Protein AF-H3DQL1-F1 (afdb_monomer_lite)

pLDDT: mean 89.21, std 8.82, range [58.06, 97.0]

Radius of gyration: 12.89 Å; chains: 1; bounding box: 30×22×38 Å

Organism: Tetraodon nigroviridis (NCBI:txid99883)

Sequence (89 aa):
MDGFRVVRMEEVAAQVDVVITCTGNKNVVVRKHLDRMKNGCIVCNMGHSNSEIDLPGQLRTAELRWERVRNHVDHVIWPDGKRILLLAE

Secondary structure (DSSP, 8-state):
--SPPP--HHHHTTT-SEEEE-SS-SSSB-HHHHHHSPTT-EEEE-SSSTTSB--TTTTS-TTSEEEEEETTEEEEE-TTS-EEEEE--

Structure (mmCIF, N/CA/C/O backbone):
data_AF-H3DQL1-F1
#
_entry.id   AF-H3DQL1-F1
#
loop_
_atom_site.group_PDB
_atom_site.id
_atom_site.type_symbol
_atom_site.label_atom_id
_atom_site.label_alt_id
_atom_site.label_comp_id
_atom_site.label_asym_id
_atom_site.label_entity_id
_atom_site.label_seq_id
_atom_site.pdbx_PDB_ins_code
_atom_site.Cartn_x
_atom_site.Cartn_y
_atom_site.Cartn_z
_atom_site.occupancy
_atom_site.B_iso_or_equiv
_atom_site.auth_seq_id
_atom_site.auth_comp_id
_atom_site.auth_asym_id
_atom_site.auth_atom_id
_atom_site.pdbx_PDB_model_num
ATOM 1 N N . MET A 1 1 ? 6.867 -4.475 -23.913 1.00 63.84 1 MET A N 1
ATOM 2 C CA . MET A 1 1 ? 6.155 -4.676 -22.637 1.00 63.84 1 MET A CA 1
ATOM 3 C C . MET A 1 1 ? 5.436 -5.993 -22.724 1.00 63.84 1 MET A C 1
ATOM 5 O O . MET A 1 1 ? 4.641 -6.163 -23.638 1.00 63.84 1 MET A O 1
ATOM 9 N N . ASP A 1 2 ? 5.766 -6.909 -21.824 1.00 86.56 2 ASP A N 1
ATOM 10 C CA . ASP A 1 2 ? 5.535 -8.356 -21.946 1.00 86.56 2 ASP A CA 1
ATOM 11 C C . ASP A 1 2 ? 4.076 -8.778 -21.684 1.00 86.56 2 ASP A C 1
ATOM 13 O O . ASP A 1 2 ? 3.807 -9.776 -21.028 1.00 86.56 2 ASP A O 1
ATOM 17 N N . GLY A 1 3 ? 3.107 -7.986 -22.155 1.00 92.94 3 GLY A N 1
ATOM 18 C CA . GLY A 1 3 ? 1.677 -8.193 -21.905 1.00 92.94 3 GLY A CA 1
ATOM 19 C C . GLY A 1 3 ? 1.159 -7.557 -20.611 1.00 92.94 3 GLY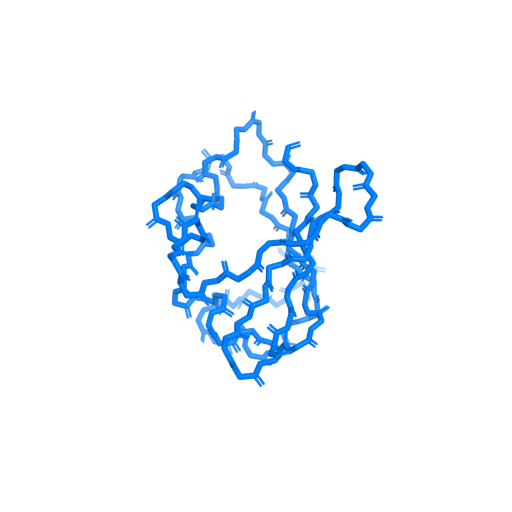 A C 1
ATOM 20 O O . GLY A 1 3 ? -0.021 -7.685 -20.294 1.00 92.94 3 GLY A O 1
ATOM 21 N N . PHE A 1 4 ? 2.005 -6.832 -19.875 1.00 92.56 4 PHE A N 1
ATOM 22 C CA . PHE A 1 4 ? 1.584 -6.111 -18.676 1.00 92.56 4 PHE A CA 1
ATOM 23 C C . PHE A 1 4 ? 0.829 -4.826 -19.009 1.00 92.56 4 PHE A C 1
ATOM 25 O O . PHE A 1 4 ? 1.216 -4.052 -19.887 1.00 92.56 4 PHE A O 1
ATOM 32 N N . ARG A 1 5 ? -0.235 -4.573 -18.244 1.00 93.12 5 ARG A N 1
ATOM 33 C CA . ARG A 1 5 ? -0.989 -3.325 -18.324 1.00 93.12 5 ARG A CA 1
ATOM 34 C C . ARG A 1 5 ? -0.205 -2.214 -17.632 1.00 93.12 5 ARG A C 1
ATOM 36 O O . ARG A 1 5 ? 0.020 -2.282 -16.426 1.00 93.12 5 ARG A O 1
ATOM 43 N N . VAL A 1 6 ? 0.141 -1.171 -18.378 1.00 94.69 6 VAL A N 1
ATOM 44 C CA . VAL A 1 6 ? 0.665 0.068 -17.793 1.00 94.69 6 VAL A CA 1
ATOM 45 C C . VAL A 1 6 ? -0.482 0.976 -17.435 1.00 94.69 6 VAL A C 1
ATOM 47 O O . VAL A 1 6 ? -1.336 1.279 -18.262 1.00 94.69 6 VAL A O 1
ATOM 50 N N . VAL A 1 7 ? -0.484 1.384 -16.179 1.00 95.00 7 VAL A N 1
ATOM 51 C CA . VAL A 1 7 ? -1.509 2.222 -15.569 1.00 95.00 7 VAL A CA 1
ATOM 52 C C . VAL A 1 7 ? -0.839 3.245 -14.678 1.00 95.00 7 VAL A C 1
ATOM 54 O O . VAL A 1 7 ? 0.301 3.054 -14.243 1.00 95.00 7 VAL A O 1
ATOM 57 N N . ARG A 1 8 ? -1.562 4.316 -14.367 1.00 94.38 8 ARG A N 1
ATOM 58 C CA . ARG A 1 8 ? -1.137 5.226 -13.304 1.00 94.38 8 ARG A CA 1
ATOM 59 C C . ARG A 1 8 ? -1.566 4.680 -11.952 1.00 94.38 8 ARG A C 1
ATOM 61 O O . ARG A 1 8 ? -2.641 4.095 -11.819 1.00 94.38 8 ARG A O 1
ATOM 68 N N . MET A 1 9 ? -0.752 4.916 -10.930 1.00 91.69 9 MET A N 1
ATOM 69 C CA . MET A 1 9 ? -1.053 4.476 -9.567 1.00 91.69 9 MET A CA 1
ATOM 70 C C . MET A 1 9 ? -2.399 5.031 -9.084 1.00 91.69 9 MET A C 1
ATOM 72 O O . MET A 1 9 ? -3.197 4.321 -8.476 1.00 91.69 9 MET A O 1
ATOM 76 N N . GLU A 1 10 ? -2.706 6.282 -9.426 1.00 92.44 10 GLU A N 1
ATOM 77 C CA . GLU A 1 10 ? -3.964 6.942 -9.087 1.00 92.44 10 GLU A CA 1
ATOM 78 C C . GLU A 1 10 ? -5.204 6.273 -9.698 1.00 92.44 10 GLU A C 1
ATOM 80 O O . GLU A 1 10 ? -6.306 6.454 -9.178 1.00 92.44 10 GLU A O 1
ATOM 85 N N . GLU A 1 11 ? -5.059 5.514 -10.781 1.00 94.25 11 GLU A N 1
ATOM 86 C CA . GLU A 1 11 ? -6.172 4.828 -11.446 1.00 94.25 11 GLU A CA 1
ATOM 87 C C . GLU A 1 11 ? -6.500 3.501 -10.753 1.00 94.25 11 GLU A C 1
ATOM 89 O O . GLU A 1 11 ? -7.658 3.088 -10.719 1.00 94.25 11 GLU A O 1
ATOM 94 N N . VAL A 1 12 ? -5.496 2.850 -10.155 1.00 95.25 12 VAL A N 1
ATOM 95 C CA . VAL A 1 12 ? -5.621 1.485 -9.620 1.00 95.25 12 VAL A CA 1
ATOM 96 C C . VAL A 1 12 ? -5.466 1.372 -8.106 1.00 95.25 12 VAL A C 1
ATOM 98 O O . VAL A 1 12 ? -5.747 0.305 -7.568 1.00 95.25 12 VAL A O 1
ATOM 101 N N . ALA A 1 13 ? -5.093 2.445 -7.399 1.00 94.56 13 ALA A N 1
ATOM 102 C CA . ALA A 1 13 ? -4.836 2.423 -5.953 1.00 94.56 13 ALA A CA 1
ATOM 103 C C . ALA A 1 13 ? -5.962 1.765 -5.132 1.00 94.56 13 ALA A C 1
ATOM 105 O O . ALA A 1 13 ? -5.677 1.039 -4.191 1.00 94.56 13 ALA A O 1
ATOM 106 N N . ALA A 1 14 ? -7.229 1.952 -5.515 1.00 95.50 14 ALA A N 1
ATOM 107 C CA . ALA A 1 14 ? -8.377 1.368 -4.810 1.00 95.50 14 ALA A CA 1
ATOM 108 C C . ALA A 1 14 ? -8.625 -0.125 -5.087 1.00 95.50 14 ALA A C 1
ATOM 110 O O . ALA A 1 14 ? -9.437 -0.750 -4.411 1.00 95.50 14 ALA A O 1
ATOM 111 N N . GLN A 1 15 ? -7.954 -0.699 -6.085 1.00 95.31 15 GLN A N 1
ATOM 112 C CA . GLN A 1 15 ? -8.198 -2.065 -6.559 1.00 95.31 15 GLN A CA 1
ATOM 113 C C . GLN A 1 15 ? -7.044 -3.017 -6.219 1.00 95.31 15 GLN A C 1
ATOM 115 O O . GLN A 1 15 ? -7.265 -4.219 -6.073 1.00 95.31 15 GLN A O 1
ATOM 120 N N . VAL A 1 16 ? -5.825 -2.494 -6.072 1.00 96.00 16 VAL A N 1
ATOM 121 C CA . VAL A 1 16 ? -4.607 -3.293 -5.868 1.00 96.00 16 VAL A CA 1
ATOM 122 C C . VAL A 1 16 ? -4.577 -3.998 -4.511 1.00 96.00 16 VAL A C 1
ATOM 124 O O . VAL A 1 16 ? -4.911 -3.409 -3.489 1.00 96.00 16 VAL A O 1
ATOM 127 N N . ASP A 1 17 ? -4.177 -5.272 -4.515 1.00 96.81 17 ASP A N 1
ATOM 128 C CA . ASP A 1 17 ? -3.886 -6.084 -3.318 1.00 96.81 17 ASP A CA 1
ATOM 129 C C . ASP A 1 17 ? -2.467 -5.886 -2.803 1.00 96.81 17 ASP A C 1
ATOM 131 O O . ASP A 1 17 ? -2.226 -5.909 -1.597 1.00 96.81 17 ASP A O 1
ATOM 135 N N . VAL A 1 18 ? -1.526 -5.735 -3.734 1.00 96.19 18 VAL A N 1
ATOM 136 C CA . VAL A 1 18 ? -0.094 -5.720 -3.456 1.00 96.19 18 VAL A CA 1
ATOM 137 C C . VAL A 1 18 ? 0.556 -4.631 -4.290 1.00 96.19 18 VAL A C 1
ATOM 139 O O . VAL A 1 18 ? 0.328 -4.537 -5.497 1.00 96.19 18 VAL A O 1
ATOM 142 N N . VAL A 1 19 ? 1.384 -3.823 -3.639 1.00 95.06 19 VAL A N 1
ATOM 143 C CA . VAL A 1 19 ? 2.166 -2.757 -4.257 1.00 95.06 19 VAL A CA 1
ATOM 144 C C . VAL A 1 19 ? 3.627 -2.976 -3.912 1.00 95.06 19 VAL A C 1
ATOM 146 O O . VAL A 1 19 ? 3.985 -3.078 -2.740 1.00 95.06 19 VAL A O 1
ATOM 149 N N . ILE A 1 20 ? 4.461 -3.041 -4.946 1.00 94.31 20 ILE A N 1
ATOM 150 C CA . ILE A 1 20 ? 5.909 -3.184 -4.817 1.00 94.31 20 ILE A CA 1
ATOM 151 C C . ILE A 1 20 ? 6.554 -2.013 -5.552 1.00 94.31 20 ILE A C 1
ATOM 153 O O . ILE A 1 20 ? 6.314 -1.828 -6.747 1.00 94.31 20 ILE A O 1
ATOM 157 N N . THR A 1 21 ? 7.344 -1.210 -4.843 1.00 93.25 21 THR A N 1
ATOM 158 C CA . THR A 1 21 ? 8.115 -0.115 -5.443 1.00 93.25 21 THR A CA 1
ATOM 159 C C . THR A 1 21 ? 9.525 -0.593 -5.796 1.00 93.25 21 THR A C 1
ATOM 161 O O . THR A 1 21 ? 10.207 -1.189 -4.963 1.00 93.25 21 THR A O 1
ATOM 164 N N . CYS A 1 22 ? 9.942 -0.353 -7.044 1.00 92.88 22 CYS A N 1
ATOM 165 C CA . CYS A 1 22 ? 11.250 -0.743 -7.595 1.00 92.88 22 CYS A CA 1
ATOM 166 C C . CYS A 1 22 ? 11.835 0.373 -8.477 1.00 92.88 22 CYS A C 1
ATOM 168 O O . CYS A 1 22 ? 12.364 0.111 -9.557 1.00 92.88 22 CYS A O 1
ATOM 170 N N . THR A 1 23 ? 11.628 1.633 -8.104 1.00 90.94 23 THR A N 1
ATOM 171 C CA . THR A 1 23 ? 11.846 2.773 -9.008 1.00 90.94 23 THR A CA 1
ATOM 172 C C . THR A 1 23 ? 13.172 3.491 -8.776 1.00 90.94 23 THR A C 1
ATOM 174 O O . THR A 1 23 ? 13.638 4.201 -9.664 1.00 90.94 23 THR A O 1
ATOM 177 N N . GLY A 1 24 ? 13.763 3.359 -7.585 1.00 89.62 24 GLY A N 1
ATOM 178 C CA . GLY A 1 24 ? 14.899 4.167 -7.145 1.00 89.62 24 GLY A CA 1
ATOM 179 C C . GLY A 1 24 ? 14.564 5.646 -6.921 1.00 89.62 24 GLY A C 1
ATOM 180 O O . GLY A 1 24 ? 15.482 6.452 -6.766 1.00 89.62 24 GLY A O 1
ATOM 181 N N . ASN A 1 25 ? 13.281 6.025 -6.924 1.00 89.38 25 ASN A N 1
ATOM 182 C CA . ASN A 1 25 ? 12.835 7.411 -6.817 1.00 89.38 25 ASN A CA 1
ATOM 183 C C . ASN A 1 25 ? 12.071 7.669 -5.514 1.00 89.38 25 ASN A C 1
ATOM 185 O O . ASN A 1 25 ? 11.475 6.770 -4.931 1.00 89.38 25 ASN A O 1
ATOM 189 N N . LYS A 1 26 ? 12.074 8.919 -5.053 1.00 88.56 26 LYS A N 1
ATOM 190 C CA . LYS A 1 26 ? 11.420 9.306 -3.801 1.00 88.56 26 LYS A CA 1
ATOM 191 C C . LYS A 1 26 ? 9.926 9.530 -4.010 1.00 88.56 26 LYS A C 1
ATOM 193 O O . LYS A 1 26 ? 9.519 10.020 -5.061 1.00 88.56 26 LYS A O 1
ATOM 198 N N . ASN A 1 27 ? 9.130 9.266 -2.975 1.00 87.88 27 ASN A N 1
ATOM 199 C CA . ASN A 1 27 ? 7.706 9.621 -2.914 1.00 87.88 27 ASN A CA 1
ATOM 200 C C . ASN A 1 27 ? 6.859 9.006 -4.045 1.00 87.88 27 ASN A C 1
ATOM 202 O O . ASN A 1 27 ? 5.967 9.651 -4.599 1.00 87.88 27 ASN A O 1
ATOM 206 N N . VAL A 1 28 ? 7.134 7.749 -4.389 1.00 91.69 28 VAL A N 1
ATOM 207 C CA . VAL A 1 28 ? 6.402 6.995 -5.418 1.00 91.69 28 VAL A CA 1
ATOM 208 C C . VAL A 1 28 ? 5.041 6.577 -4.871 1.00 91.69 28 VAL A C 1
ATOM 210 O O . VAL A 1 28 ? 4.001 6.772 -5.504 1.00 91.69 28 VAL A O 1
ATOM 213 N N . VAL A 1 29 ? 5.036 6.052 -3.644 1.00 91.62 29 VAL A N 1
ATOM 214 C CA . VAL A 1 29 ? 3.822 5.772 -2.881 1.00 91.62 29 VAL A CA 1
ATOM 215 C C . VAL A 1 29 ? 3.737 6.770 -1.735 1.00 91.62 29 VAL A C 1
ATOM 217 O O . VAL A 1 29 ? 4.611 6.852 -0.878 1.00 91.62 29 VAL A O 1
ATOM 220 N N . VAL A 1 30 ? 2.658 7.546 -1.742 1.00 90.62 30 VAL A N 1
ATOM 221 C CA . VAL A 1 30 ? 2.392 8.637 -0.802 1.00 90.62 30 VAL A CA 1
ATOM 222 C C . VAL A 1 30 ? 1.018 8.444 -0.165 1.00 90.62 30 VAL A C 1
ATOM 224 O O . VAL A 1 30 ? 0.208 7.643 -0.637 1.00 90.62 30 VAL A O 1
ATOM 227 N N . ARG A 1 31 ? 0.719 9.218 0.875 1.00 89.44 31 ARG A N 1
ATOM 228 C CA . ARG A 1 31 ? -0.513 9.203 1.665 1.00 89.44 31 ARG A CA 1
ATOM 229 C C . ARG A 1 31 ? -1.768 9.191 0.809 1.00 89.44 31 ARG A C 1
ATOM 231 O O . ARG A 1 31 ? -2.598 8.317 1.006 1.00 89.44 31 ARG A O 1
ATOM 238 N N . LYS A 1 32 ? -1.851 10.042 -0.223 1.00 90.69 32 LYS A N 1
ATOM 239 C CA . LYS A 1 32 ? -2.998 10.064 -1.156 1.00 90.69 32 LYS A CA 1
ATOM 240 C C . LYS A 1 32 ? -3.260 8.713 -1.841 1.00 90.69 32 LYS A C 1
ATOM 242 O O . LYS A 1 32 ? -4.397 8.416 -2.195 1.00 90.69 32 LYS A O 1
ATOM 247 N N . HIS A 1 33 ? -2.221 7.903 -2.063 1.00 92.88 33 HIS A N 1
ATOM 248 C CA . HIS A 1 33 ? -2.357 6.558 -2.621 1.00 92.88 33 HIS A CA 1
ATOM 249 C C . HIS A 1 33 ? -2.847 5.594 -1.542 1.00 92.88 33 HIS A C 1
ATOM 251 O O . HIS A 1 33 ? -3.844 4.912 -1.749 1.00 92.88 33 HIS A O 1
ATOM 257 N N . LEU A 1 34 ? -2.191 5.596 -0.380 1.00 92.06 34 LEU A N 1
ATOM 258 C CA . LEU A 1 34 ? -2.496 4.729 0.763 1.00 92.06 34 LEU A CA 1
ATOM 259 C C . LEU A 1 34 ? -3.907 4.974 1.324 1.00 92.06 34 LEU A C 1
ATOM 261 O O . LEU A 1 34 ? -4.613 4.039 1.695 1.00 92.06 34 LEU A O 1
ATOM 265 N N . ASP A 1 35 ? -4.371 6.222 1.317 1.00 92.38 35 ASP A N 1
ATOM 266 C CA . ASP A 1 35 ? -5.729 6.600 1.706 1.00 92.38 35 ASP A CA 1
ATOM 267 C C . ASP A 1 35 ? -6.783 5.912 0.842 1.00 92.38 35 ASP A C 1
ATOM 269 O O . ASP A 1 35 ? -7.803 5.463 1.362 1.00 92.38 35 ASP A O 1
ATOM 273 N N . ARG A 1 36 ? -6.497 5.761 -0.454 1.00 94.75 36 ARG A N 1
ATOM 274 C CA . ARG A 1 36 ? -7.397 5.146 -1.432 1.00 94.75 36 ARG A CA 1
ATOM 275 C C . ARG A 1 36 ? -7.275 3.629 -1.499 1.00 94.75 36 ARG A C 1
ATOM 277 O O . ARG A 1 36 ? -8.144 3.011 -2.102 1.00 94.75 36 ARG A O 1
ATOM 284 N N . MET A 1 37 ? -6.222 3.042 -0.931 1.00 95.25 37 MET A N 1
ATOM 285 C CA . MET A 1 37 ? -6.025 1.595 -0.939 1.00 95.25 37 MET A CA 1
ATOM 286 C C . MET A 1 37 ? -7.097 0.865 -0.150 1.00 95.25 37 MET A C 1
ATOM 288 O O . MET A 1 37 ? -7.652 1.377 0.823 1.00 95.25 37 MET A O 1
ATOM 292 N N . LYS A 1 38 ? -7.357 -0.373 -0.563 1.00 95.69 3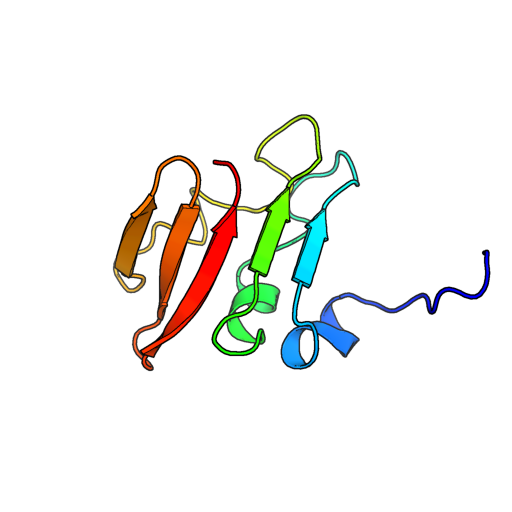8 LYS A N 1
ATOM 293 C CA . LYS A 1 38 ? -8.271 -1.248 0.158 1.00 95.69 38 LYS A CA 1
ATOM 294 C C . LYS A 1 38 ? -7.696 -1.694 1.496 1.00 95.69 38 LYS A C 1
ATOM 296 O O . LYS A 1 38 ? -6.484 -1.782 1.694 1.00 95.69 38 LYS A O 1
ATOM 301 N N . ASN A 1 39 ? -8.605 -2.035 2.400 1.00 97.00 39 ASN A N 1
ATOM 302 C CA . ASN A 1 39 ? -8.261 -2.672 3.657 1.00 97.00 39 ASN A CA 1
ATOM 303 C C . ASN A 1 39 ? -7.503 -3.988 3.416 1.00 97.00 39 ASN A C 1
ATOM 305 O O . ASN A 1 39 ? -7.954 -4.833 2.648 1.00 97.00 39 ASN A O 1
ATOM 309 N N . GLY A 1 40 ? -6.374 -4.161 4.097 1.00 95.75 40 GLY A N 1
ATOM 310 C CA . GLY A 1 40 ? -5.489 -5.315 3.966 1.00 95.75 40 GLY A CA 1
ATOM 311 C C . GLY A 1 40 ? -4.498 -5.241 2.804 1.00 95.75 40 GLY A C 1
ATOM 312 O O . GLY A 1 40 ? -3.801 -6.226 2.578 1.00 95.75 40 GLY A O 1
ATOM 313 N N . CYS A 1 41 ? -4.409 -4.118 2.079 1.00 96.94 41 CYS A N 1
ATOM 314 C CA . CYS A 1 41 ? -3.406 -3.956 1.025 1.00 96.94 41 CYS A CA 1
ATOM 315 C C . CYS A 1 41 ? -1.990 -4.133 1.591 1.00 96.94 41 CYS A C 1
ATOM 317 O O . CYS A 1 41 ? -1.675 -3.623 2.670 1.00 96.94 41 CYS A O 1
ATOM 319 N N . ILE A 1 42 ? -1.141 -4.838 0.847 1.00 96.38 42 ILE A N 1
ATOM 320 C CA . ILE A 1 42 ? 0.271 -5.041 1.170 1.00 96.38 42 ILE A CA 1
ATOM 321 C C . ILE A 1 42 ? 1.095 -4.026 0.386 1.00 96.38 42 ILE A C 1
ATOM 323 O O . ILE A 1 42 ? 0.944 -3.901 -0.829 1.00 96.38 42 ILE A O 1
ATOM 327 N N . VAL A 1 43 ? 1.985 -3.317 1.069 1.00 94.44 43 VAL A N 1
ATOM 328 C CA . VAL A 1 43 ? 2.893 -2.345 0.463 1.00 94.44 43 VAL A CA 1
ATOM 329 C C . VAL A 1 43 ? 4.317 -2.691 0.881 1.00 94.44 43 VAL A C 1
ATOM 331 O O . VAL A 1 43 ? 4.604 -2.870 2.062 1.00 94.44 43 VAL A O 1
ATOM 334 N N . CYS A 1 44 ? 5.204 -2.817 -0.099 1.00 93.38 44 CYS A N 1
ATOM 335 C CA . CYS A 1 44 ? 6.597 -3.189 0.101 1.00 93.38 44 CYS A CA 1
ATOM 336 C C . CYS A 1 44 ? 7.499 -2.337 -0.789 1.00 93.38 44 CYS A C 1
ATOM 338 O O . CYS A 1 44 ? 7.141 -2.010 -1.924 1.00 93.38 44 CYS A O 1
ATOM 340 N N . ASN A 1 45 ? 8.684 -2.023 -0.282 1.00 91.38 45 ASN A N 1
ATOM 341 C CA . ASN A 1 45 ? 9.740 -1.408 -1.062 1.00 91.38 45 ASN A CA 1
ATOM 342 C C . ASN A 1 45 ? 10.838 -2.431 -1.355 1.00 91.38 45 ASN A C 1
ATOM 344 O O . ASN A 1 45 ? 11.425 -2.993 -0.437 1.00 91.38 45 ASN A O 1
ATOM 348 N N . MET A 1 46 ? 11.126 -2.652 -2.636 1.00 89.44 46 MET A N 1
ATOM 349 C CA . MET A 1 46 ? 12.254 -3.469 -3.100 1.00 89.44 46 MET A CA 1
ATOM 350 C C . MET A 1 46 ? 13.421 -2.592 -3.602 1.00 89.44 46 MET A C 1
ATOM 352 O O . MET A 1 46 ? 14.451 -3.097 -4.047 1.00 89.44 46 MET A O 1
ATOM 356 N N . GLY A 1 47 ? 13.282 -1.267 -3.527 1.00 81.25 47 GLY A N 1
ATOM 357 C CA . GLY A 1 47 ? 14.344 -0.315 -3.816 1.00 81.25 47 GLY A CA 1
ATOM 358 C C . GLY A 1 47 ? 15.481 -0.318 -2.793 1.00 81.25 47 GLY A C 1
ATOM 359 O O . GLY A 1 47 ? 15.395 -0.891 -1.713 1.00 81.25 47 GLY A O 1
ATOM 360 N N . HIS A 1 48 ? 16.561 0.393 -3.125 1.00 77.56 48 HIS A N 1
ATOM 361 C CA . HIS A 1 48 ? 17.771 0.461 -2.291 1.00 77.56 48 HIS A CA 1
ATOM 362 C C . HIS A 1 48 ? 17.610 1.367 -1.052 1.00 77.56 48 HIS A C 1
ATOM 364 O O . HIS A 1 48 ? 18.397 1.292 -0.115 1.00 77.56 48 HIS A O 1
ATOM 370 N N . SER A 1 49 ? 16.623 2.269 -1.065 1.00 75.25 49 SER A N 1
ATOM 371 C CA . SER A 1 49 ? 16.376 3.263 -0.017 1.00 75.25 49 SER A CA 1
ATOM 372 C C . SER A 1 49 ? 14.903 3.269 0.366 1.00 75.25 49 SER A C 1
ATOM 374 O O . SER A 1 49 ? 14.047 3.264 -0.516 1.00 75.25 49 SER A O 1
ATOM 376 N N . ASN A 1 50 ? 14.608 3.423 1.658 1.00 75.00 50 ASN A N 1
ATOM 377 C CA . ASN A 1 50 ? 13.252 3.541 2.219 1.00 75.00 50 ASN A CA 1
ATOM 378 C C . ASN A 1 50 ? 12.516 4.839 1.825 1.00 75.00 50 ASN A C 1
ATOM 380 O O . ASN A 1 50 ? 11.519 5.194 2.437 1.00 75.00 50 ASN A O 1
ATOM 384 N N . SER A 1 51 ? 13.011 5.578 0.831 1.00 83.25 51 SER A N 1
ATOM 385 C CA . SER A 1 51 ? 12.434 6.849 0.389 1.00 83.25 51 SER A CA 1
ATOM 386 C C . SER A 1 51 ? 11.376 6.703 -0.709 1.00 83.25 51 SER A C 1
ATOM 388 O O . SER A 1 51 ? 10.700 7.682 -1.025 1.00 83.25 51 SER A O 1
ATOM 390 N N . GLU A 1 52 ? 11.198 5.504 -1.278 1.00 85.88 52 GLU A N 1
ATOM 391 C CA . GLU A 1 52 ? 10.151 5.258 -2.285 1.00 85.88 52 GLU A CA 1
ATOM 392 C C . GLU A 1 52 ? 8.737 5.317 -1.683 1.00 85.88 52 GLU A C 1
ATOM 394 O O . GLU A 1 52 ? 7.793 5.753 -2.351 1.00 85.88 52 GLU A O 1
ATOM 399 N N . ILE A 1 53 ? 8.606 4.933 -0.408 1.00 85.69 53 ILE A N 1
ATOM 400 C CA . ILE A 1 53 ? 7.390 5.047 0.400 1.00 85.69 53 ILE A CA 1
ATOM 401 C C . ILE A 1 53 ? 7.665 6.106 1.469 1.00 85.69 53 ILE A C 1
ATOM 403 O O . ILE A 1 53 ? 8.568 5.940 2.283 1.00 85.69 53 ILE A O 1
ATOM 407 N N . ASP A 1 54 ? 6.913 7.203 1.483 1.00 73.38 54 ASP A N 1
ATOM 408 C CA . ASP A 1 54 ? 7.151 8.279 2.456 1.00 73.38 54 ASP A CA 1
ATOM 409 C C . ASP A 1 54 ? 6.642 7.889 3.860 1.00 73.38 54 ASP A C 1
ATOM 411 O O . ASP A 1 54 ? 5.472 8.078 4.199 1.00 73.38 54 ASP A O 1
ATOM 415 N N . LEU A 1 55 ? 7.517 7.293 4.678 1.00 69.50 55 LEU A N 1
ATOM 416 C CA . LEU A 1 55 ? 7.199 6.818 6.033 1.00 69.50 55 LEU A CA 1
ATOM 417 C C . LEU A 1 55 ? 7.172 7.940 7.096 1.00 69.50 55 LEU A C 1
ATOM 419 O O . LEU A 1 55 ? 6.178 8.037 7.827 1.00 69.50 55 LEU A O 1
ATOM 423 N N . PRO A 1 56 ? 8.209 8.796 7.236 1.00 62.28 56 PRO A N 1
ATOM 424 C CA . PRO A 1 56 ? 8.338 9.672 8.404 1.00 62.28 56 PRO A CA 1
ATOM 425 C C . PRO A 1 56 ? 7.414 10.892 8.362 1.00 62.28 56 PRO A C 1
ATOM 427 O O . PRO A 1 56 ? 6.983 11.351 9.415 1.00 62.28 56 PRO A O 1
ATOM 430 N N . GLY A 1 57 ? 7.105 11.420 7.171 1.00 63.81 57 GLY A N 1
ATOM 431 C CA . GLY A 1 57 ? 6.303 12.640 7.025 1.00 63.81 57 GLY A CA 1
ATOM 432 C C . GLY A 1 57 ? 4.798 12.400 6.908 1.00 63.81 57 GLY A C 1
ATOM 433 O O . GLY A 1 57 ? 4.008 13.299 7.185 1.00 63.81 57 GLY A O 1
ATOM 434 N N . GLN A 1 58 ? 4.392 11.200 6.489 1.00 68.62 58 GLN A N 1
ATOM 435 C CA . GLN A 1 58 ? 3.022 10.952 6.030 1.00 68.62 58 GLN A CA 1
ATOM 436 C C . GLN A 1 58 ? 2.302 9.809 6.750 1.00 68.62 58 GLN A C 1
ATOM 438 O O . GLN A 1 58 ? 1.067 9.818 6.810 1.00 68.62 58 GLN A O 1
ATOM 443 N N . LEU A 1 59 ? 3.050 8.844 7.298 1.00 77.88 59 LEU A N 1
ATOM 444 C CA . LEU A 1 59 ? 2.475 7.681 7.974 1.00 77.88 59 LEU A CA 1
ATOM 445 C C . LEU A 1 59 ? 2.703 7.671 9.485 1.00 77.88 59 LEU A C 1
ATOM 447 O O . LEU A 1 59 ? 1.888 7.107 10.211 1.00 77.88 59 LEU A O 1
ATOM 45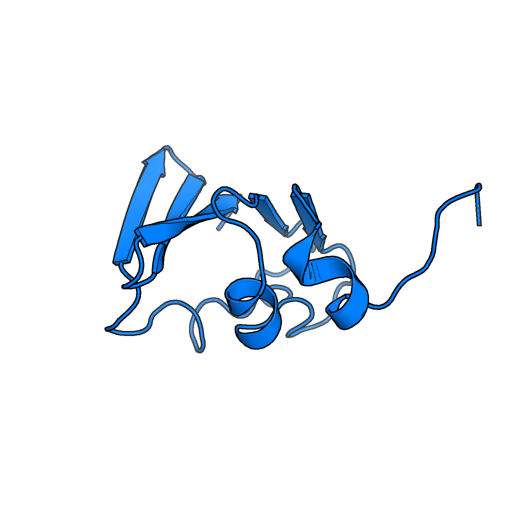1 N N . ARG A 1 60 ? 3.752 8.325 9.997 1.00 80.88 60 ARG A N 1
ATOM 452 C CA . ARG A 1 60 ? 3.950 8.521 11.446 1.00 80.88 60 ARG A CA 1
ATOM 453 C C . ARG A 1 60 ? 3.200 9.761 11.957 1.00 80.88 60 ARG A C 1
ATOM 455 O O . ARG A 1 60 ? 3.789 10.667 12.537 1.00 80.88 60 ARG A O 1
ATOM 462 N N . THR A 1 61 ? 1.892 9.803 11.715 1.00 84.19 61 THR A N 1
ATOM 463 C CA . THR A 1 61 ? 0.981 10.860 12.187 1.00 84.19 61 THR A CA 1
ATOM 464 C C . THR A 1 61 ? 0.226 10.412 13.442 1.00 84.19 61 THR A C 1
ATOM 466 O O . THR A 1 61 ? 0.064 9.220 13.683 1.00 84.19 61 THR A O 1
ATOM 469 N N . ALA A 1 62 ? -0.265 11.359 14.251 1.00 84.56 62 ALA A N 1
ATOM 470 C CA . ALA A 1 62 ? -0.957 11.048 15.513 1.00 84.56 62 ALA A CA 1
ATOM 471 C C . ALA A 1 62 ? -2.290 10.289 15.329 1.00 84.56 62 ALA A C 1
ATOM 473 O O . ALA A 1 62 ? -2.777 9.654 16.258 1.00 84.56 62 ALA A O 1
ATOM 474 N N . GLU A 1 63 ? -2.881 10.366 14.137 1.00 89.38 63 GLU A N 1
ATOM 475 C CA . GLU A 1 63 ? -4.140 9.700 13.777 1.00 89.38 63 GLU A CA 1
ATOM 476 C C . GLU A 1 63 ? -3.951 8.237 13.341 1.00 89.38 63 GLU A C 1
ATOM 478 O O . GLU A 1 63 ? -4.902 7.459 13.383 1.00 89.38 63 GLU A O 1
ATOM 483 N N . LEU A 1 64 ? -2.745 7.865 12.896 1.00 92.12 64 LEU A N 1
ATOM 484 C CA . LEU A 1 64 ? -2.452 6.528 12.399 1.00 92.12 64 LEU A CA 1
ATOM 485 C C . LEU A 1 64 ? -1.846 5.694 13.518 1.00 92.12 64 LEU A C 1
ATOM 487 O O . LEU A 1 64 ? -0.786 6.007 14.063 1.00 92.12 64 LEU A O 1
ATOM 491 N N . ARG A 1 65 ? -2.504 4.583 13.839 1.00 93.88 65 ARG A N 1
ATOM 492 C CA . ARG A 1 65 ? -1.970 3.624 14.800 1.00 93.88 65 ARG A CA 1
ATOM 493 C C . ARG A 1 65 ? -1.039 2.655 14.085 1.00 93.88 65 ARG A C 1
ATOM 495 O O . ARG A 1 65 ? -1.410 2.051 13.084 1.00 93.88 65 ARG A O 1
ATOM 502 N N . TRP A 1 66 ? 0.143 2.466 14.654 1.00 92.44 66 TRP A N 1
ATOM 503 C CA . TRP A 1 66 ? 1.104 1.467 14.207 1.00 92.44 66 TRP A CA 1
ATOM 504 C C . TRP A 1 66 ? 1.066 0.254 15.127 1.00 92.44 66 TRP A C 1
ATOM 506 O O . TRP A 1 66 ? 1.098 0.393 16.350 1.00 92.44 66 TRP A O 1
ATOM 516 N N . GLU A 1 67 ? 0.997 -0.935 14.542 1.00 93.88 67 GLU A N 1
ATOM 517 C CA . GLU A 1 67 ? 1.015 -2.197 15.274 1.00 93.88 67 GLU A CA 1
ATOM 518 C C . GLU A 1 67 ? 1.980 -3.175 14.610 1.00 93.88 67 GLU A C 1
ATOM 520 O O . GLU A 1 67 ? 1.771 -3.604 13.476 1.00 93.88 67 GLU A O 1
ATOM 525 N N . ARG A 1 68 ? 3.037 -3.547 15.331 1.00 92.94 68 ARG A N 1
ATOM 526 C CA . ARG A 1 68 ? 4.027 -4.504 14.842 1.00 92.94 68 ARG A CA 1
ATOM 527 C C . ARG A 1 68 ? 3.462 -5.916 14.922 1.00 92.94 68 ARG A C 1
ATOM 529 O O . ARG A 1 68 ? 3.251 -6.436 16.014 1.00 92.94 68 ARG A O 1
ATOM 536 N N . VAL A 1 69 ? 3.254 -6.546 13.769 1.00 92.12 69 VAL A N 1
ATOM 537 C CA . VAL A 1 69 ? 2.722 -7.915 13.679 1.00 92.12 69 VAL A CA 1
ATOM 538 C C . VAL A 1 69 ? 3.831 -8.930 13.938 1.00 92.12 69 VAL A C 1
ATOM 540 O O . VAL A 1 69 ? 3.658 -9.892 14.682 1.00 92.12 69 VAL A O 1
ATOM 543 N N . ARG A 1 70 ? 4.988 -8.718 13.307 1.00 91.62 70 ARG A N 1
ATOM 544 C CA . ARG A 1 70 ? 6.223 -9.490 13.496 1.00 91.62 70 ARG A CA 1
ATOM 545 C C . ARG A 1 70 ? 7.414 -8.664 13.014 1.00 91.62 70 ARG A C 1
ATOM 547 O O . ARG A 1 70 ? 7.257 -7.525 12.588 1.00 91.62 70 ARG A O 1
ATOM 554 N N . ASN A 1 71 ? 8.620 -9.224 13.063 1.00 90.69 71 ASN A N 1
ATOM 555 C CA . ASN A 1 71 ? 9.789 -8.541 12.511 1.00 90.69 71 ASN A CA 1
ATOM 556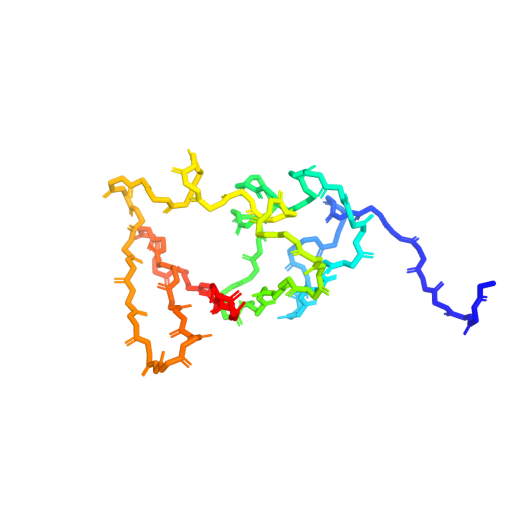 C C . ASN A 1 71 ? 9.592 -8.201 11.028 1.00 90.69 71 ASN A C 1
ATOM 558 O O . ASN A 1 71 ? 9.226 -9.076 10.242 1.00 90.69 71 ASN A O 1
ATOM 562 N N . HIS A 1 72 ? 9.845 -6.931 10.691 1.00 87.00 72 HIS A N 1
ATOM 563 C CA . HIS A 1 72 ? 9.711 -6.349 9.349 1.00 87.00 72 HIS A CA 1
ATOM 564 C C . HIS A 1 72 ? 8.287 -6.363 8.775 1.00 87.00 72 HIS A C 1
ATOM 566 O O . HIS A 1 72 ? 8.118 -6.303 7.557 1.00 87.00 72 HIS A O 1
ATOM 572 N N . VAL A 1 73 ? 7.268 -6.489 9.632 1.00 92.44 73 VAL A N 1
ATOM 573 C CA . VAL A 1 73 ? 5.862 -6.439 9.224 1.0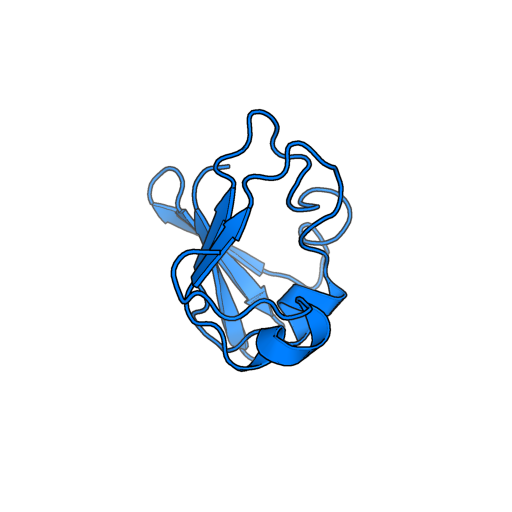0 92.44 73 VAL A CA 1
ATOM 574 C C . VAL A 1 73 ? 5.073 -5.605 10.217 1.00 92.44 73 VAL A C 1
ATOM 576 O O . VAL A 1 73 ? 4.860 -6.015 11.364 1.00 92.44 73 VAL A O 1
ATOM 579 N N . ASP A 1 74 ? 4.570 -4.481 9.730 1.00 92.69 74 ASP A N 1
ATOM 580 C CA . ASP A 1 74 ? 3.808 -3.524 10.516 1.00 92.69 74 ASP A CA 1
ATOM 581 C C . ASP A 1 74 ? 2.429 -3.306 9.895 1.00 92.69 74 ASP A C 1
ATOM 583 O O . ASP A 1 74 ? 2.269 -3.206 8.678 1.00 92.69 74 ASP A O 1
ATOM 587 N N . HIS A 1 75 ? 1.411 -3.224 10.743 1.00 94.50 75 HIS A N 1
ATOM 588 C CA . HIS A 1 75 ? 0.124 -2.665 10.373 1.00 94.50 75 HIS A CA 1
ATOM 589 C C . HIS A 1 75 ? 0.147 -1.157 10.581 1.00 94.50 75 HIS A C 1
ATOM 591 O O . HIS A 1 75 ? 0.427 -0.680 11.682 1.00 94.50 75 HIS A O 1
ATOM 597 N N . VAL A 1 76 ? -0.249 -0.423 9.547 1.00 93.88 76 VAL A N 1
ATOM 598 C CA . VAL A 1 76 ? -0.659 0.977 9.660 1.00 93.88 76 VAL A CA 1
ATOM 599 C C . VAL A 1 76 ? -2.181 1.010 9.641 1.00 93.88 76 VAL A C 1
ATOM 601 O O . VAL A 1 76 ? -2.798 0.537 8.686 1.00 93.88 76 VAL A O 1
ATOM 604 N N . ILE A 1 77 ? -2.787 1.511 10.713 1.00 95.44 77 ILE A N 1
ATOM 605 C CA . ILE A 1 77 ? -4.226 1.446 10.968 1.00 95.44 77 ILE A CA 1
ATOM 606 C C . ILE A 1 77 ? -4.801 2.864 10.952 1.00 95.44 77 ILE A C 1
ATOM 608 O O . ILE A 1 77 ? -4.367 3.730 11.714 1.00 95.44 77 ILE A O 1
ATOM 612 N N . TRP 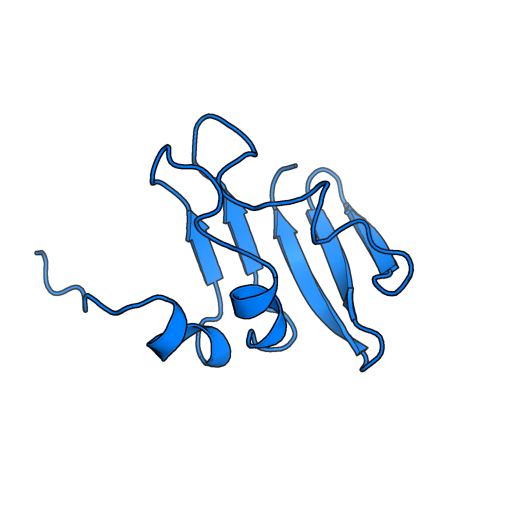A 1 78 ? -5.785 3.082 10.084 1.00 95.56 78 TRP A N 1
ATOM 613 C CA . TRP A 1 78 ? -6.535 4.326 9.952 1.00 95.56 78 TRP A CA 1
ATOM 614 C C . TRP A 1 78 ? -7.645 4.427 11.011 1.00 95.56 78 TRP A C 1
ATOM 616 O O . TRP A 1 78 ? -8.104 3.400 11.522 1.00 95.56 78 TRP A O 1
ATOM 626 N N . PRO A 1 79 ? -8.141 5.647 11.307 1.00 94.81 79 PRO A N 1
ATOM 627 C CA . PRO A 1 79 ? -9.235 5.859 12.260 1.00 94.81 79 PRO A CA 1
ATOM 628 C C . PRO A 1 79 ? -10.541 5.127 11.917 1.00 94.81 79 PRO A C 1
ATOM 630 O O . PRO A 1 79 ? -11.323 4.815 12.809 1.00 94.81 79 PRO A O 1
ATOM 633 N N . ASP A 1 80 ? -10.774 4.839 10.635 1.00 94.69 80 ASP A N 1
ATOM 634 C CA . ASP A 1 80 ? -11.937 4.096 10.134 1.00 94.69 80 ASP A CA 1
ATOM 635 C C . ASP A 1 80 ? -11.791 2.564 10.264 1.00 94.69 80 ASP A C 1
ATOM 637 O O . ASP A 1 80 ? -12.700 1.817 9.902 1.00 94.69 80 ASP A O 1
ATOM 641 N N . GLY A 1 81 ? -10.654 2.085 10.779 1.00 95.00 81 GLY A N 1
ATOM 642 C CA . GLY A 1 81 ? -10.340 0.666 10.933 1.00 95.00 81 GLY A CA 1
ATOM 643 C C . GLY A 1 81 ? -9.678 0.022 9.712 1.00 95.00 81 GLY A C 1
ATOM 644 O O . GLY A 1 81 ? -9.319 -1.159 9.778 1.00 95.00 81 GLY A O 1
ATOM 645 N N . LYS A 1 82 ? -9.463 0.756 8.610 1.00 95.94 82 LYS A N 1
ATOM 646 C CA . LYS A 1 82 ? -8.659 0.268 7.483 1.00 95.94 82 LYS A CA 1
ATOM 647 C C . LYS A 1 82 ? -7.223 0.019 7.951 1.00 95.94 82 LYS A C 1
ATOM 649 O O . LYS A 1 82 ? -6.596 0.884 8.552 1.00 95.94 82 LYS A O 1
ATOM 654 N N . ARG A 1 83 ? -6.671 -1.144 7.615 1.00 95.75 83 ARG A N 1
ATOM 655 C CA . ARG A 1 83 ? -5.273 -1.524 7.859 1.00 95.75 83 ARG A CA 1
ATOM 656 C C . ARG A 1 83 ? -4.517 -1.705 6.550 1.00 95.75 83 ARG A C 1
ATOM 658 O O . ARG A 1 83 ? -5.051 -2.271 5.601 1.00 95.75 83 ARG A O 1
ATOM 665 N N . ILE A 1 84 ? -3.263 -1.282 6.521 1.00 95.44 84 ILE A N 1
ATOM 666 C CA . ILE A 1 84 ? -2.302 -1.592 5.458 1.00 95.44 84 ILE A CA 1
ATOM 667 C C . ILE A 1 84 ? -1.157 -2.380 6.080 1.00 95.44 84 ILE A C 1
ATOM 669 O O . ILE A 1 84 ? -0.696 -2.033 7.166 1.00 95.44 84 ILE A O 1
ATOM 673 N N . LEU A 1 85 ? -0.719 -3.441 5.403 1.00 95.31 85 LEU A N 1
ATOM 674 C CA . LEU A 1 85 ? 0.468 -4.199 5.781 1.00 95.31 85 LEU A CA 1
ATOM 675 C C . LEU A 1 85 ? 1.675 -3.573 5.094 1.00 95.31 85 LEU A C 1
ATOM 677 O O . LEU A 1 85 ? 1.794 -3.638 3.871 1.00 95.31 85 LEU A O 1
ATOM 681 N N . LEU A 1 86 ? 2.571 -2.996 5.879 1.00 92.25 86 LEU A N 1
ATOM 682 C CA . LEU A 1 86 ? 3.855 -2.515 5.405 1.00 92.25 86 LEU A CA 1
ATOM 683 C C . LEU A 1 86 ? 4.912 -3.597 5.639 1.00 92.25 86 LEU A C 1
ATOM 685 O O . LEU A 1 86 ? 5.049 -4.112 6.751 1.00 92.25 86 LEU A O 1
ATOM 689 N N . LEU A 1 87 ? 5.636 -3.956 4.581 1.00 90.88 87 LEU A N 1
ATOM 690 C CA . LEU A 1 87 ? 6.730 -4.920 4.634 1.00 90.88 87 LEU A CA 1
ATOM 691 C C . LEU A 1 87 ? 8.079 -4.213 4.527 1.00 90.88 87 LEU A C 1
ATOM 693 O O . LEU A 1 87 ? 8.240 -3.336 3.680 1.00 90.88 87 LEU A O 1
ATOM 697 N N . ALA A 1 88 ? 9.036 -4.694 5.323 1.00 67.62 88 ALA A N 1
ATOM 698 C CA . ALA A 1 88 ? 10.447 -4.315 5.276 1.00 67.62 88 ALA A CA 1
ATOM 699 C C . ALA A 1 88 ? 10.689 -2.803 5.424 1.00 67.62 88 ALA A C 1
ATOM 701 O O . ALA A 1 88 ? 11.165 -2.144 4.502 1.00 67.62 88 ALA A O 1
ATOM 702 N N . GLU A 1 89 ? 10.386 -2.280 6.620 1.00 58.06 89 GLU A N 1
ATOM 703 C CA . GLU A 1 89 ? 11.153 -1.142 7.157 1.00 58.06 89 GLU A CA 1
ATOM 704 C C . GLU A 1 89 ? 12.639 -1.514 7.287 1.00 58.06 89 GLU A C 1
ATOM 706 O O . GLU A 1 89 ? 12.930 -2.651 7.751 1.00 58.06 89 GLU A O 1
#

Foldseek 3Di:
DVPDDDDQLVVCLQPAQEAEDADLDAPLDAQVSVVNHAANREYEYPYPDPRNYPPPPGQPDPQWDWDDPDVQWIWTAGPVGRTYIYGHD

InterPro domains:
  IPR000043 Adenosylhomocysteinase-like [PTHR23420] (1-89)
  IPR015878 S-adenosyl-L-homocysteine hydrolase, NAD binding domain [PF00670] (1-89)
  IPR015878 S-adenosyl-L-homocysteine hydrolase, NAD binding domain [SM00997] (1-89)
  IPR036291 NAD(P)-binding domain superfamily [SSF51735] (1-89)